Protein AF-A0A1G5AGR9-F1 (afdb_monomer)

pLDDT: mean 88.36, std 16.21, range [35.59, 98.81]

Radius of gyration: 17.5 Å; Cα contacts (8 Å, |Δi|>4): 272; chains: 1; bounding box: 44×66×44 Å

Mean predicted aligned error: 6.66 Å

Secondary structure (DSSP, 8-state):
---HHHHHHHHHT---TTGGGSHHHHHHHHTTTTSTTTHHHHHHHHHHHHHHT-STTSPEEPTTS-GGG-SEEEEESS--HHHHHHTEE-TTSSSHHHHHHHHHHHHTT--GGGEEEEESS-S--BSSSSB----HHHHHHHHHHHHHHGGG-TT--EEEE---PPP--------

Sequence (175 aa):
MPNSLSIFYHHAHVDEPKSLGDTAILTHRLAQLSVSHIAPLTAFVEDLRSQRNLTHEIPHFDPFDGGTLAECLFLLEAPGSRAVESGFISRNNPDETAKNFFTFNREAGLDRRRTVVWNVVPWYVGTGQKIRPVTLKDIRDAEPALRSLLPLLPNLKVVVLVGQKPPERKRCFGN

Structure (mmCIF, N/CA/C/O backbone):
data_AF-A0A1G5AGR9-F1
#
_entry.id   AF-A0A1G5AGR9-F1
#
loop_
_atom_site.group_PDB
_atom_site.id
_atom_site.type_symbol
_atom_site.label_atom_id
_atom_site.label_alt_id
_atom_site.label_comp_id
_atom_site.label_asym_id
_atom_site.label_entity_id
_atom_site.label_seq_id
_atom_site.pdbx_PDB_ins_code
_atom_site.Cartn_x
_atom_site.Cartn_y
_atom_site.Cartn_z
_atom_site.occupancy
_atom_site.B_iso_or_equiv
_atom_site.auth_seq_id
_atom_site.auth_comp_id
_atom_site.auth_asym_id
_atom_site.auth_atom_id
_atom_site.pdbx_PDB_model_num
ATOM 1 N N . MET A 1 1 ? -0.232 -39.618 4.701 1.00 46.59 1 MET A N 1
ATOM 2 C CA . MET A 1 1 ? 0.676 -38.669 4.024 1.00 46.59 1 MET A CA 1
ATOM 3 C C . MET A 1 1 ? -0.161 -37.488 3.562 1.00 46.59 1 MET A C 1
ATOM 5 O O . MET A 1 1 ? -1.093 -37.735 2.803 1.00 46.59 1 MET A O 1
ATOM 9 N N . PRO A 1 2 ? 0.060 -36.256 4.046 1.00 51.38 2 PRO A N 1
ATOM 10 C CA . PRO A 1 2 ? -0.640 -35.106 3.485 1.00 51.38 2 PRO A CA 1
ATOM 11 C C . PRO A 1 2 ? -0.289 -34.977 1.996 1.00 51.38 2 PRO A C 1
ATOM 13 O O . PRO A 1 2 ? 0.866 -35.138 1.607 1.00 51.38 2 PRO A O 1
ATOM 16 N N . ASN A 1 3 ? -1.308 -34.768 1.158 1.00 58.28 3 ASN A N 1
ATOM 17 C CA . ASN A 1 3 ? -1.152 -34.640 -0.290 1.00 58.28 3 ASN A CA 1
ATOM 18 C C . ASN A 1 3 ? -0.232 -33.446 -0.596 1.00 58.28 3 ASN A C 1
ATOM 20 O O . ASN A 1 3 ? -0.404 -32.385 0.011 1.00 58.28 3 ASN A O 1
ATOM 24 N N . SER A 1 4 ? 0.699 -33.596 -1.543 1.00 61.12 4 SER A N 1
ATOM 25 C CA . SER A 1 4 ? 1.644 -32.545 -1.946 1.00 61.12 4 SER A CA 1
ATOM 26 C C . SER A 1 4 ? 0.920 -31.242 -2.297 1.00 61.12 4 SER A C 1
ATOM 28 O O . SER A 1 4 ? 1.371 -30.172 -1.904 1.00 61.12 4 SER A O 1
ATOM 30 N N . LEU A 1 5 ? -0.253 -31.333 -2.936 1.00 61.72 5 LEU A N 1
ATOM 31 C CA . LEU A 1 5 ? -1.113 -30.181 -3.227 1.00 61.72 5 LEU A CA 1
ATOM 32 C C . LEU A 1 5 ? -1.584 -29.454 -1.960 1.00 61.72 5 LEU A C 1
ATOM 34 O O . LEU A 1 5 ? -1.603 -28.233 -1.956 1.00 61.72 5 LEU A O 1
ATOM 38 N N . SER A 1 6 ? -1.906 -30.168 -0.874 1.00 61.31 6 SER A N 1
ATOM 39 C CA . SER A 1 6 ? -2.332 -29.545 0.392 1.00 61.31 6 SER A CA 1
ATOM 40 C C . SER A 1 6 ? -1.186 -28.849 1.129 1.00 61.31 6 SER A C 1
ATOM 42 O O . SER A 1 6 ? -1.414 -27.830 1.771 1.00 61.31 6 SER A O 1
ATOM 44 N N . ILE A 1 7 ? 0.047 -29.354 0.990 1.00 61.69 7 ILE A N 1
ATOM 45 C CA . ILE A 1 7 ? 1.247 -28.729 1.563 1.00 61.69 7 ILE A CA 1
ATOM 46 C C . ILE A 1 7 ? 1.564 -27.434 0.810 1.00 61.69 7 ILE A C 1
ATOM 48 O O . ILE A 1 7 ? 1.747 -26.395 1.438 1.00 61.69 7 ILE A O 1
ATOM 52 N N . PHE A 1 8 ? 1.547 -27.467 -0.528 1.00 60.12 8 PHE A N 1
ATOM 53 C CA . PHE A 1 8 ? 1.730 -26.266 -1.348 1.00 60.12 8 PHE A CA 1
ATOM 54 C C . PHE A 1 8 ? 0.632 -25.222 -1.101 1.00 60.12 8 PHE A C 1
ATOM 56 O O . PHE A 1 8 ? 0.938 -24.037 -0.992 1.00 60.12 8 PHE A O 1
ATOM 63 N N . TYR A 1 9 ? -0.626 -25.649 -0.943 1.00 60.28 9 TYR A N 1
ATOM 64 C CA . TYR A 1 9 ? -1.736 -24.743 -0.635 1.00 60.28 9 TYR A CA 1
ATOM 65 C C . TYR A 1 9 ? -1.588 -24.096 0.748 1.00 60.28 9 TYR A C 1
ATOM 67 O O . TYR A 1 9 ? -1.774 -22.890 0.887 1.00 60.28 9 TYR A O 1
ATOM 75 N N . HIS A 1 10 ? -1.211 -24.869 1.774 1.00 62.88 10 HIS A N 1
ATOM 76 C CA . HIS A 1 10 ? -0.963 -24.320 3.109 1.00 62.88 10 HIS A CA 1
ATOM 77 C C . HIS A 1 10 ? 0.206 -23.332 3.123 1.00 62.88 10 HIS A C 1
ATOM 79 O O . HIS A 1 10 ? 0.103 -22.292 3.770 1.00 62.88 10 HIS A O 1
ATOM 85 N N . HIS A 1 11 ? 1.278 -23.628 2.384 1.00 70.12 11 HIS A N 1
ATOM 86 C CA . HIS A 1 11 ? 2.451 -22.757 2.269 1.00 70.12 11 HIS A CA 1
ATOM 87 C C . HIS A 1 11 ? 2.128 -21.432 1.567 1.00 70.12 11 HIS A C 1
ATOM 89 O O . HIS A 1 11 ? 2.572 -20.372 1.991 1.00 70.12 11 HIS A O 1
ATOM 95 N N . ALA A 1 12 ? 1.293 -21.466 0.530 1.00 68.19 12 ALA A N 1
ATOM 96 C CA . ALA A 1 12 ? 0.917 -20.285 -0.242 1.00 68.19 12 ALA A CA 1
ATOM 97 C C . ALA A 1 12 ? 0.055 -19.272 0.545 1.00 68.19 12 ALA A C 1
ATOM 99 O O . ALA A 1 12 ? 0.086 -18.075 0.262 1.00 68.19 12 ALA A O 1
ATOM 100 N N . HIS A 1 13 ? -0.694 -19.728 1.556 1.00 74.81 13 HIS A N 1
ATOM 101 C CA . HIS A 1 13 ? -1.610 -18.906 2.358 1.00 74.81 13 HIS A CA 1
ATOM 102 C C . HIS A 1 13 ? -0.994 -18.302 3.632 1.00 74.81 13 HIS A C 1
ATOM 104 O O . HIS A 1 13 ? -1.719 -17.754 4.463 1.00 74.81 13 HIS A O 1
ATOM 110 N N . VAL A 1 14 ? 0.325 -18.386 3.800 1.00 86.44 14 VAL A N 1
ATOM 111 C CA . VAL A 1 14 ? 1.011 -17.912 5.005 1.00 86.44 14 VAL A CA 1
ATOM 112 C C . VAL A 1 14 ? 0.855 -16.393 5.173 1.00 86.44 14 VAL A C 1
ATOM 114 O O . VAL A 1 14 ? 1.191 -15.603 4.287 1.00 86.44 14 VAL A O 1
ATOM 117 N N . ASP A 1 15 ? 0.348 -15.987 6.340 1.00 93.75 15 ASP A N 1
ATOM 118 C CA . ASP A 1 15 ? 0.303 -14.595 6.796 1.00 93.75 15 ASP A CA 1
ATOM 119 C C . ASP A 1 15 ? 1.326 -14.368 7.914 1.00 93.75 15 ASP A C 1
ATOM 121 O O . ASP A 1 15 ? 1.001 -14.305 9.100 1.00 93.75 15 ASP A O 1
ATOM 125 N N . GLU A 1 16 ? 2.594 -14.271 7.523 1.00 95.38 16 GLU A N 1
ATOM 126 C CA . GLU A 1 16 ? 3.710 -14.064 8.446 1.00 95.38 16 GLU A CA 1
ATOM 127 C C . GLU A 1 16 ? 4.595 -12.893 8.005 1.00 95.38 16 GLU A C 1
ATOM 129 O O . GLU A 1 16 ? 4.645 -12.558 6.811 1.00 95.38 16 GLU A O 1
ATOM 134 N N . PRO A 1 17 ? 5.319 -12.244 8.936 1.00 96.12 17 PRO A N 1
ATOM 135 C CA . PRO A 1 17 ? 6.312 -11.242 8.580 1.00 96.12 17 PRO A CA 1
ATOM 136 C C . PRO A 1 17 ? 7.314 -11.779 7.559 1.00 96.12 17 PRO A C 1
ATOM 138 O O . PRO A 1 17 ? 7.799 -12.898 7.692 1.00 96.12 17 PRO A O 1
ATOM 141 N N . LYS A 1 18 ? 7.675 -10.947 6.577 1.00 96.12 18 LYS A N 1
ATOM 142 C CA . LYS A 1 18 ? 8.664 -11.257 5.530 1.00 96.12 18 LYS A CA 1
ATOM 143 C C . LYS A 1 18 ? 8.316 -12.415 4.585 1.00 96.12 18 LYS A C 1
ATOM 145 O O . LYS A 1 18 ? 9.146 -12.770 3.751 1.00 96.12 18 LYS A O 1
ATOM 150 N N . SER A 1 19 ? 7.108 -12.973 4.666 1.00 96.44 19 SER A N 1
ATOM 151 C CA . SER A 1 19 ? 6.673 -14.092 3.819 1.00 96.44 19 SER A CA 1
ATOM 152 C C . SER A 1 19 ? 6.646 -13.766 2.320 1.00 96.44 19 SER A C 1
ATOM 154 O O . SER A 1 19 ? 6.838 -14.664 1.509 1.00 96.44 19 SER A O 1
ATOM 156 N N . LEU A 1 20 ? 6.522 -12.492 1.919 1.00 96.50 20 LEU A N 1
ATOM 157 C CA . LEU A 1 20 ? 6.605 -12.097 0.502 1.00 96.50 20 LEU A CA 1
ATOM 158 C C . LEU A 1 20 ? 8.027 -12.157 -0.084 1.00 96.50 20 LEU A C 1
ATOM 160 O O . LEU A 1 20 ? 8.209 -11.862 -1.261 1.00 96.50 20 LEU A O 1
ATOM 164 N N . GLY A 1 21 ? 9.031 -12.543 0.710 1.00 94.06 21 GLY A N 1
ATOM 165 C CA . GLY A 1 21 ? 10.336 -12.949 0.184 1.00 94.06 21 GLY A CA 1
ATOM 166 C C . GLY A 1 21 ? 10.324 -14.328 -0.492 1.00 94.06 21 GLY A C 1
ATOM 167 O O . GLY A 1 21 ? 11.261 -14.649 -1.217 1.00 94.06 21 GLY A O 1
ATOM 168 N N . ASP A 1 22 ? 9.284 -15.140 -0.272 1.00 94.69 22 ASP A N 1
ATOM 169 C CA . ASP A 1 22 ? 9.104 -16.443 -0.914 1.00 94.69 22 ASP A CA 1
ATOM 170 C C . ASP A 1 22 ? 8.314 -16.297 -2.226 1.00 94.69 22 ASP A C 1
ATOM 172 O O . ASP A 1 22 ? 7.195 -15.778 -2.254 1.00 94.69 22 ASP A O 1
ATOM 176 N N . THR A 1 23 ? 8.881 -16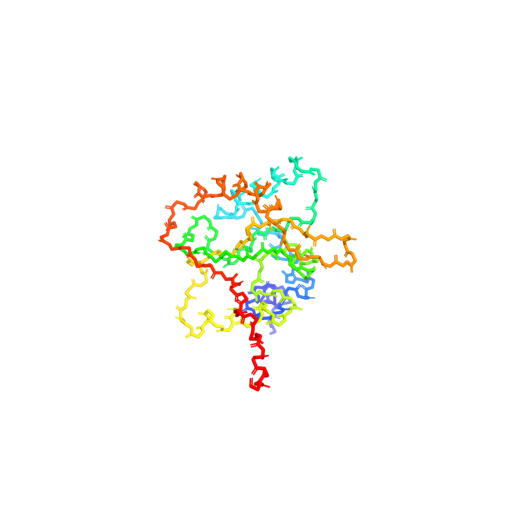.791 -3.328 1.00 93.19 23 THR A N 1
ATOM 177 C CA . THR A 1 23 ? 8.287 -16.690 -4.667 1.00 93.19 23 THR A CA 1
ATOM 178 C C . THR A 1 23 ? 6.943 -17.413 -4.798 1.00 93.19 23 THR A C 1
ATOM 180 O O . THR A 1 23 ? 6.074 -16.940 -5.534 1.00 93.19 23 THR A O 1
ATOM 183 N N . ALA A 1 24 ? 6.729 -18.532 -4.102 1.00 93.00 24 ALA A N 1
ATOM 184 C CA . ALA A 1 24 ? 5.460 -19.256 -4.144 1.00 93.00 24 ALA A CA 1
ATOM 185 C C . ALA A 1 24 ? 4.347 -18.454 -3.454 1.00 93.00 24 ALA A C 1
ATOM 187 O O . ALA A 1 24 ? 3.249 -18.320 -4.000 1.00 93.00 24 ALA A O 1
ATOM 188 N N . ILE A 1 25 ? 4.654 -17.854 -2.300 1.00 95.38 25 ILE A N 1
ATOM 189 C CA . ILE A 1 25 ? 3.727 -16.977 -1.570 1.00 95.38 25 ILE A CA 1
ATOM 190 C C . ILE A 1 25 ? 3.431 -15.723 -2.394 1.00 95.38 25 ILE A C 1
ATOM 192 O O . ILE A 1 25 ? 2.272 -15.330 -2.530 1.00 95.38 25 ILE A O 1
ATOM 196 N N . LEU A 1 26 ? 4.461 -15.123 -2.996 1.00 95.25 26 LEU A N 1
ATOM 197 C CA . LEU A 1 26 ? 4.307 -13.957 -3.857 1.00 95.25 26 LEU A CA 1
ATOM 198 C C . LEU A 1 26 ? 3.411 -14.253 -5.071 1.00 95.25 26 LEU A C 1
ATOM 200 O O . LEU A 1 26 ? 2.484 -13.496 -5.354 1.00 95.25 26 LEU A O 1
ATOM 204 N N . THR A 1 27 ? 3.640 -15.377 -5.754 1.00 95.12 27 THR A N 1
ATOM 205 C CA . THR A 1 27 ? 2.838 -15.808 -6.914 1.00 95.12 27 THR A CA 1
ATOM 206 C C . THR A 1 27 ? 1.374 -16.008 -6.529 1.00 95.12 27 THR A C 1
ATOM 208 O O . THR A 1 27 ? 0.470 -15.537 -7.220 1.00 95.12 27 THR A O 1
ATOM 211 N N . HIS A 1 28 ? 1.126 -16.649 -5.386 1.00 94.88 28 HIS A N 1
ATOM 212 C CA . HIS A 1 28 ? -0.224 -16.811 -4.849 1.00 94.88 28 HIS A CA 1
ATOM 213 C C . HIS A 1 28 ? -0.879 -15.479 -4.486 1.00 94.88 28 HIS A C 1
ATOM 215 O O . HIS A 1 28 ? -2.085 -15.300 -4.670 1.00 94.88 28 HIS A O 1
ATOM 221 N N . ARG A 1 29 ? -0.097 -14.521 -3.977 1.00 96.25 29 ARG A N 1
ATOM 222 C CA . ARG A 1 29 ? -0.594 -13.181 -3.663 1.00 96.25 29 ARG A CA 1
ATOM 223 C C . ARG A 1 29 ? -0.997 -12.427 -4.929 1.00 96.25 29 ARG A C 1
ATOM 225 O O . ARG A 1 29 ? -2.077 -11.850 -4.966 1.00 96.25 29 ARG A O 1
ATOM 232 N N . LEU A 1 30 ? -0.187 -12.496 -5.985 1.00 96.75 30 LEU A N 1
ATOM 233 C CA . LEU A 1 30 ? -0.485 -11.893 -7.290 1.00 96.75 30 LEU A CA 1
ATOM 234 C C . LEU A 1 30 ? -1.760 -12.468 -7.921 1.00 96.75 30 LEU A C 1
ATOM 236 O O . LEU A 1 30 ? -2.575 -11.714 -8.449 1.00 96.75 30 LEU A O 1
ATOM 240 N N . ALA A 1 31 ? -1.990 -13.777 -7.791 1.00 96.75 31 ALA A N 1
ATOM 241 C CA . ALA A 1 31 ? -3.203 -14.431 -8.290 1.00 96.75 31 ALA A CA 1
ATOM 242 C C . ALA A 1 31 ? -4.504 -13.931 -7.623 1.00 96.75 31 ALA A C 1
ATOM 244 O O . ALA A 1 31 ? -5.594 -14.204 -8.120 1.00 96.75 31 ALA A O 1
ATOM 245 N N . GLN A 1 32 ? -4.408 -13.188 -6.515 1.00 97.25 32 GLN A N 1
ATOM 246 C CA . GLN A 1 32 ? -5.555 -12.652 -5.782 1.00 97.25 32 GLN A CA 1
ATOM 247 C C . GLN A 1 32 ? -5.862 -11.185 -6.102 1.00 97.25 32 GLN A C 1
ATOM 249 O O . GLN A 1 32 ? -6.782 -10.623 -5.521 1.00 97.25 32 GLN A O 1
ATOM 254 N N . LEU A 1 33 ? -5.169 -10.548 -7.049 1.00 98.25 33 LEU A N 1
ATOM 255 C CA . LEU A 1 33 ? -5.441 -9.149 -7.416 1.00 98.25 33 LEU A CA 1
ATOM 256 C C . LEU A 1 33 ? -6.849 -8.910 -7.994 1.00 98.25 33 LEU A C 1
ATOM 258 O O . LEU A 1 33 ? -7.312 -7.768 -8.023 1.00 98.25 33 LEU A O 1
ATOM 262 N N . SER A 1 34 ? -7.536 -9.968 -8.433 1.00 98.12 34 SER A N 1
ATOM 263 C CA . SER A 1 34 ? -8.892 -9.915 -8.990 1.00 98.12 34 SER A CA 1
ATOM 264 C C . SER A 1 34 ? -9.997 -10.299 -7.999 1.00 98.12 34 SER A C 1
ATOM 266 O O . SER A 1 34 ? -11.160 -10.370 -8.396 1.00 98.12 34 SER A O 1
ATOM 268 N N . VAL A 1 35 ? -9.682 -10.581 -6.727 1.00 97.50 35 VAL A N 1
ATOM 269 C CA . VAL A 1 35 ? -10.729 -10.873 -5.731 1.00 97.50 35 VAL A CA 1
ATOM 270 C C . VAL A 1 35 ? -11.593 -9.633 -5.481 1.00 97.50 35 VAL A C 1
ATOM 272 O O . VAL A 1 35 ? -11.122 -8.502 -5.580 1.00 97.50 35 VAL A O 1
ATOM 275 N N . SER A 1 36 ? -12.874 -9.840 -5.162 1.00 98.31 36 SER A N 1
ATOM 276 C CA . SER A 1 36 ? -13.903 -8.783 -5.200 1.00 98.31 36 SER A CA 1
ATOM 277 C C . SER A 1 36 ? -13.573 -7.510 -4.409 1.00 98.31 36 SER A C 1
ATOM 279 O O . SER A 1 36 ? -13.786 -6.410 -4.916 1.00 98.31 36 SER A O 1
ATOM 281 N N . HIS A 1 37 ? -13.021 -7.632 -3.197 1.00 98.31 37 HIS A N 1
ATOM 282 C CA . HIS A 1 37 ? -12.682 -6.483 -2.350 1.00 98.31 37 HIS A CA 1
ATOM 283 C C . HIS A 1 37 ? -11.386 -5.777 -2.770 1.00 98.31 37 HIS A C 1
ATOM 285 O O . HIS A 1 37 ? -11.079 -4.714 -2.244 1.00 98.31 37 HIS A O 1
ATOM 291 N N . ILE A 1 38 ? -10.625 -6.335 -3.712 1.00 98.62 38 ILE A N 1
ATOM 292 C CA . ILE A 1 38 ? -9.324 -5.811 -4.155 1.00 98.62 38 ILE A CA 1
ATOM 293 C C . ILE A 1 38 ? -9.375 -5.315 -5.592 1.00 98.62 38 ILE A C 1
ATOM 295 O O . ILE A 1 38 ? -8.726 -4.322 -5.902 1.00 98.62 38 ILE A O 1
ATOM 299 N N . ALA A 1 39 ? -10.178 -5.937 -6.456 1.00 98.69 39 ALA A N 1
ATOM 300 C CA . ALA A 1 39 ? -10.242 -5.608 -7.877 1.00 98.69 39 ALA A CA 1
ATOM 301 C C . ALA A 1 39 ? -10.420 -4.099 -8.174 1.00 98.69 39 ALA A C 1
ATOM 303 O O . ALA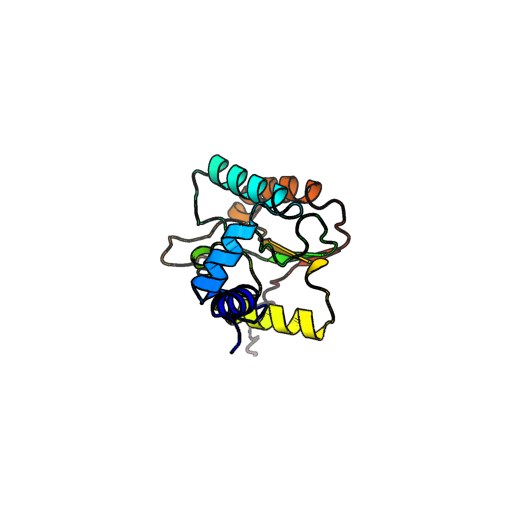 A 1 39 ? -9.698 -3.598 -9.039 1.00 98.69 39 ALA A O 1
ATOM 304 N N . PRO A 1 40 ? -11.271 -3.328 -7.456 1.00 98.81 40 PRO A N 1
ATOM 305 C CA . PRO A 1 40 ? -11.363 -1.880 -7.668 1.00 98.81 40 PRO A CA 1
ATOM 306 C C . PRO A 1 40 ? -10.061 -1.135 -7.346 1.00 98.81 40 PRO A C 1
ATOM 308 O O . PRO A 1 40 ? -9.690 -0.194 -8.042 1.00 98.81 40 PRO A O 1
ATOM 311 N N . LEU A 1 41 ? -9.341 -1.577 -6.312 1.00 98.81 41 LEU A N 1
ATOM 312 C CA . LEU A 1 41 ? -8.059 -1.000 -5.913 1.00 98.81 41 LEU A CA 1
ATOM 313 C C . LEU A 1 41 ? -6.935 -1.387 -6.880 1.00 98.81 41 LEU A C 1
ATOM 315 O O . LEU A 1 41 ? -6.071 -0.565 -7.175 1.00 98.81 41 LEU A O 1
ATOM 319 N N . THR A 1 42 ? -6.965 -2.607 -7.420 1.00 98.75 42 THR A N 1
ATOM 320 C CA . THR A 1 42 ? -6.075 -3.026 -8.511 1.00 98.75 42 THR A CA 1
ATOM 321 C C . THR A 1 42 ? -6.290 -2.146 -9.740 1.00 98.75 42 THR A C 1
ATOM 323 O O . THR A 1 42 ? -5.322 -1.601 -10.260 1.00 98.75 42 THR A O 1
ATOM 326 N N . ALA A 1 43 ? -7.541 -1.932 -10.164 1.00 98.69 43 ALA A N 1
ATOM 327 C CA . ALA A 1 43 ? -7.855 -1.064 -11.300 1.00 98.69 43 ALA A CA 1
ATOM 328 C C . ALA A 1 43 ? -7.372 0.380 -11.079 1.00 98.69 43 ALA A C 1
ATOM 330 O O . ALA A 1 43 ? -6.814 0.990 -11.987 1.00 98.69 43 ALA A O 1
ATOM 331 N N . PHE A 1 44 ? -7.518 0.900 -9.859 1.00 98.69 44 PHE A N 1
ATOM 332 C CA . PHE A 1 44 ? -6.975 2.201 -9.473 1.00 98.69 44 PHE A CA 1
ATOM 333 C C . PHE A 1 44 ? -5.445 2.273 -9.611 1.00 98.69 44 PHE A C 1
ATOM 335 O O . PHE A 1 44 ? -4.926 3.256 -10.135 1.00 98.69 44 PHE A O 1
ATOM 342 N N . VAL A 1 45 ? -4.713 1.232 -9.199 1.00 98.56 45 VAL A N 1
ATOM 343 C CA . VAL A 1 45 ? -3.254 1.171 -9.398 1.00 98.56 45 VAL A CA 1
ATOM 344 C C . VAL A 1 45 ? -2.887 1.178 -10.886 1.00 98.56 45 VAL A C 1
ATOM 346 O O . VAL A 1 45 ? -1.972 1.906 -11.274 1.00 98.56 45 VAL A O 1
ATOM 349 N N . GLU A 1 46 ? -3.599 0.424 -11.727 1.00 98.19 46 GLU A N 1
ATOM 350 C CA . GLU A 1 46 ? -3.332 0.399 -13.174 1.00 98.19 46 GLU A CA 1
ATOM 351 C C . GLU A 1 46 ? -3.621 1.740 -13.863 1.00 98.19 46 GLU A C 1
ATOM 353 O O . GLU A 1 46 ? -2.879 2.158 -14.756 1.00 98.19 46 GLU A O 1
ATOM 358 N N . ASP A 1 47 ? -4.658 2.453 -13.425 1.00 98.06 47 ASP A N 1
ATOM 359 C CA . ASP A 1 47 ? -4.959 3.801 -13.910 1.00 98.06 47 ASP A CA 1
ATOM 360 C C . ASP A 1 47 ? -3.839 4.788 -13.536 1.00 98.06 47 ASP A C 1
ATOM 362 O O . ASP A 1 47 ? -3.318 5.499 -14.399 1.00 98.06 47 ASP A O 1
ATOM 366 N N . LEU A 1 48 ? -3.354 4.759 -12.287 1.00 97.69 48 LEU A N 1
ATOM 367 C CA . LEU A 1 48 ? -2.217 5.591 -11.873 1.00 97.69 48 LEU A CA 1
ATOM 368 C C . LEU A 1 48 ? -0.940 5.291 -12.668 1.00 97.69 48 LEU A C 1
ATOM 370 O O . LEU A 1 48 ? -0.213 6.216 -13.046 1.00 97.69 48 LEU A O 1
ATOM 374 N N . ARG A 1 49 ? -0.656 4.009 -12.921 1.00 97.31 49 ARG A N 1
ATOM 375 C CA . ARG A 1 49 ? 0.473 3.575 -13.758 1.00 97.31 49 ARG A CA 1
ATOM 376 C C . ARG A 1 49 ? 0.357 4.149 -15.164 1.00 97.31 49 ARG A C 1
ATOM 378 O O . ARG A 1 49 ? 1.306 4.765 -15.649 1.00 97.31 49 ARG A O 1
ATOM 385 N N . SER A 1 50 ? -0.825 4.039 -15.764 1.00 96.88 50 SER A N 1
ATOM 386 C CA . SER A 1 50 ? -1.117 4.550 -17.105 1.00 96.88 50 SER A CA 1
ATOM 387 C C . SER A 1 50 ? -0.945 6.070 -17.189 1.00 96.88 50 SER A C 1
ATOM 389 O O . SER A 1 50 ? -0.235 6.566 -18.062 1.00 96.88 50 SER A O 1
ATOM 391 N N . GLN A 1 51 ? -1.513 6.820 -16.240 1.00 94.81 51 GLN A N 1
ATOM 392 C CA . GLN A 1 51 ? -1.439 8.288 -16.203 1.00 94.81 51 GLN A CA 1
ATOM 393 C C . GLN A 1 51 ? -0.012 8.823 -16.048 1.00 94.81 51 GLN A C 1
ATOM 395 O O . GLN A 1 51 ? 0.295 9.924 -16.508 1.00 94.81 51 GLN A O 1
ATOM 400 N N . ARG A 1 52 ? 0.864 8.066 -15.379 1.00 93.00 52 ARG A N 1
ATOM 401 C CA . ARG A 1 52 ? 2.246 8.482 -15.104 1.00 93.00 52 ARG A CA 1
ATOM 402 C C . ARG A 1 52 ? 3.285 7.836 -16.007 1.00 93.00 52 ARG A C 1
ATOM 404 O O . ARG A 1 52 ? 4.461 8.165 -15.860 1.00 93.00 52 ARG A O 1
ATOM 411 N N . ASN A 1 53 ? 2.873 6.954 -16.918 1.00 92.75 53 ASN A N 1
ATOM 412 C CA . ASN A 1 53 ? 3.776 6.122 -17.711 1.00 92.75 53 ASN A CA 1
ATOM 413 C C . ASN A 1 53 ? 4.770 5.348 -16.817 1.00 92.75 53 ASN A C 1
ATOM 415 O O . ASN A 1 53 ? 5.982 5.376 -17.029 1.00 92.75 53 ASN A O 1
ATOM 419 N N . LEU A 1 54 ? 4.236 4.721 -15.765 1.00 90.81 54 LEU A N 1
ATOM 420 C CA . LEU A 1 54 ? 4.959 3.896 -14.794 1.00 90.81 54 LEU A CA 1
ATOM 421 C C . LEU A 1 54 ? 4.455 2.450 -14.837 1.00 90.81 54 LEU A C 1
ATOM 423 O O . LEU A 1 54 ? 3.423 2.154 -15.431 1.00 90.81 54 LEU A O 1
ATOM 427 N N . THR A 1 55 ? 5.179 1.551 -14.174 1.00 88.88 55 THR A N 1
ATOM 428 C CA . THR A 1 55 ? 4.847 0.127 -14.077 1.00 88.88 55 THR A CA 1
ATOM 429 C C . THR A 1 55 ? 4.921 -0.332 -12.612 1.00 88.88 55 THR A C 1
ATOM 431 O O . THR A 1 55 ? 4.180 0.157 -11.758 1.00 88.88 55 THR A O 1
ATOM 434 N N . HIS A 1 56 ? 5.833 -1.249 -12.291 1.00 85.19 56 HIS A N 1
ATOM 435 C CA . HIS A 1 56 ? 6.090 -1.809 -10.966 1.00 85.19 56 HIS A CA 1
ATOM 436 C C . HIS A 1 56 ? 6.478 -0.771 -9.895 1.00 85.19 56 HIS A C 1
ATOM 438 O O . HIS A 1 56 ? 6.428 -1.068 -8.704 1.00 85.19 56 HIS A O 1
ATOM 444 N N . GLU A 1 57 ? 6.804 0.465 -10.283 1.00 91.00 57 GLU A N 1
ATOM 445 C CA . GLU A 1 57 ? 7.106 1.569 -9.369 1.00 91.00 57 GLU A CA 1
ATOM 446 C C . GLU A 1 57 ? 5.920 1.982 -8.488 1.00 91.00 57 GLU A C 1
ATOM 448 O O . GLU A 1 57 ? 6.137 2.643 -7.470 1.00 91.00 57 GLU A O 1
ATOM 453 N N . ILE A 1 58 ? 4.692 1.614 -8.867 1.00 96.06 58 ILE A N 1
ATOM 454 C CA . ILE A 1 58 ? 3.482 1.751 -8.047 1.00 96.06 58 ILE A CA 1
ATOM 455 C C . ILE A 1 58 ? 3.066 0.345 -7.598 1.00 96.06 58 ILE A C 1
ATOM 457 O O . ILE A 1 58 ? 2.521 -0.403 -8.414 1.00 96.06 58 ILE A O 1
ATOM 461 N N . PRO A 1 59 ? 3.321 -0.053 -6.341 1.00 96.94 59 PRO A N 1
ATOM 462 C CA . PRO A 1 59 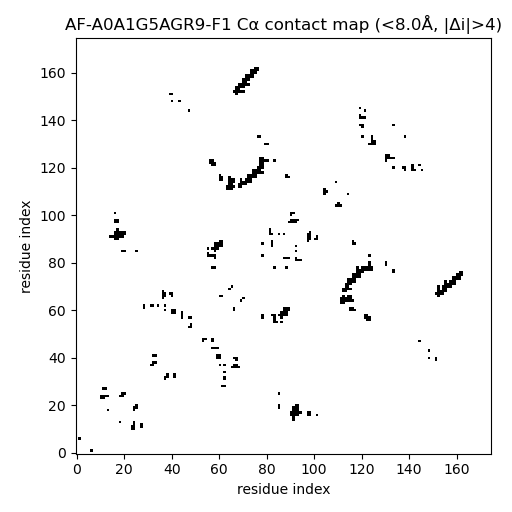? 2.935 -1.371 -5.848 1.00 96.94 59 PRO A CA 1
ATOM 463 C C . PRO A 1 59 ? 1.415 -1.492 -5.664 1.00 96.94 59 PRO A C 1
ATOM 465 O O . PRO A 1 59 ? 0.720 -0.510 -5.405 1.00 96.94 59 PRO A O 1
ATOM 468 N N . HIS A 1 60 ? 0.897 -2.712 -5.757 1.00 98.56 60 HIS A N 1
ATOM 469 C CA . HIS A 1 60 ? -0.500 -3.022 -5.480 1.00 98.56 60 HIS A CA 1
ATOM 470 C C . HIS A 1 60 ? -0.825 -2.949 -3.985 1.00 98.56 60 HIS A C 1
ATOM 472 O O . HIS A 1 60 ? 0.041 -3.089 -3.120 1.00 98.56 60 HIS A O 1
ATOM 478 N N . PHE A 1 61 ? -2.112 -2.809 -3.677 1.00 98.56 61 PHE A N 1
ATOM 479 C CA . PHE A 1 61 ? -2.636 -3.144 -2.356 1.00 98.56 61 PHE A CA 1
ATOM 480 C C . PHE A 1 61 ? -2.487 -4.644 -2.090 1.00 98.56 61 PHE A C 1
ATOM 482 O O . PHE A 1 61 ? -2.617 -5.448 -3.010 1.00 98.56 61 PHE A O 1
ATOM 489 N N . ASP A 1 62 ? -2.241 -5.025 -0.837 1.00 98.19 62 ASP A N 1
ATOM 490 C CA . ASP A 1 62 ? -2.143 -6.432 -0.448 1.00 98.19 62 ASP A CA 1
ATOM 491 C C . ASP A 1 62 ? -3.536 -7.099 -0.382 1.00 98.19 62 ASP A C 1
ATOM 493 O O . ASP A 1 62 ? -4.374 -6.664 0.411 1.00 98.19 62 A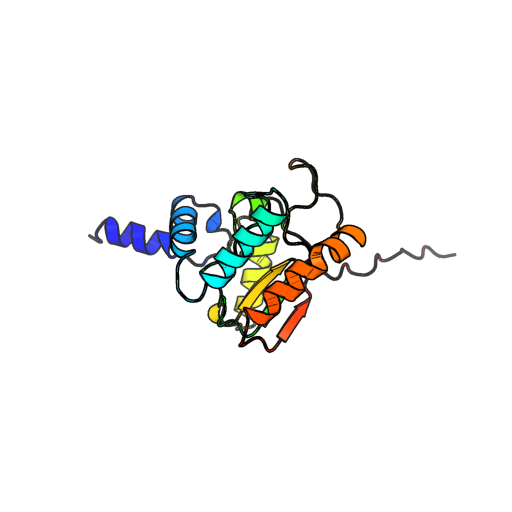SP A O 1
ATOM 497 N N . PRO A 1 63 ? -3.793 -8.187 -1.133 1.00 97.94 63 PRO A N 1
ATOM 498 C CA . PRO A 1 63 ? -5.072 -8.890 -1.096 1.00 97.94 63 PRO A CA 1
ATOM 499 C C . PRO A 1 63 ? -5.516 -9.463 0.255 1.00 97.94 63 PRO A C 1
ATOM 501 O O . PRO A 1 63 ? -6.704 -9.738 0.430 1.00 97.94 63 PRO A O 1
ATOM 504 N N . PHE A 1 64 ? -4.598 -9.652 1.207 1.00 97.06 64 PHE A N 1
ATOM 505 C CA . PHE A 1 64 ? -4.945 -10.116 2.558 1.00 97.06 64 PHE A CA 1
ATOM 506 C C . PHE A 1 64 ? -5.435 -8.986 3.473 1.00 97.06 64 PHE A C 1
ATOM 508 O O . PHE A 1 64 ? -5.951 -9.254 4.559 1.00 97.06 64 PHE A O 1
ATOM 515 N N . ASP A 1 65 ? -5.266 -7.729 3.065 1.00 98.00 65 ASP A N 1
ATOM 516 C CA . ASP A 1 65 ? -5.875 -6.588 3.743 1.00 98.00 65 ASP A CA 1
ATOM 517 C C . ASP A 1 65 ? -7.373 -6.483 3.398 1.00 98.00 65 ASP A C 1
ATOM 519 O O . ASP A 1 65 ? -7.913 -7.211 2.562 1.00 98.00 65 ASP A O 1
ATOM 523 N N . GLY A 1 66 ? -8.073 -5.568 4.067 1.00 98.00 66 GLY A N 1
ATOM 524 C CA . GLY A 1 66 ? -9.517 -5.382 3.918 1.00 98.00 66 GLY A CA 1
ATOM 525 C C . GLY A 1 66 ? -9.971 -4.861 2.558 1.00 98.00 66 GLY A C 1
ATOM 526 O O . GLY A 1 66 ? -11.160 -4.921 2.250 1.00 98.00 66 GLY A O 1
ATOM 527 N N . GLY A 1 67 ? -9.052 -4.354 1.733 1.00 98.62 67 GLY A N 1
ATOM 528 C CA . GLY A 1 67 ? -9.379 -3.756 0.441 1.00 98.62 67 GLY A CA 1
ATOM 529 C C . GLY A 1 67 ? -10.460 -2.677 0.565 1.00 98.62 67 GLY A C 1
ATOM 530 O O . GLY A 1 67 ? -10.416 -1.851 1.475 1.00 98.62 67 GLY A O 1
ATOM 531 N N . THR A 1 68 ? -11.464 -2.711 -0.308 1.00 98.69 68 THR A N 1
ATOM 532 C CA . THR A 1 68 ? -12.616 -1.791 -0.278 1.00 98.69 68 THR A CA 1
ATOM 533 C C . THR A 1 68 ? -13.507 -1.955 0.957 1.00 98.69 68 THR A C 1
ATOM 535 O O . THR A 1 68 ? -14.315 -1.077 1.256 1.00 98.69 68 THR A O 1
ATOM 538 N N . LEU A 1 69 ? -13.355 -3.048 1.713 1.00 98.56 69 LEU A N 1
ATOM 539 C CA . LEU A 1 69 ? -14.079 -3.277 2.963 1.00 98.56 69 LEU A CA 1
ATOM 540 C C . LEU A 1 69 ? -13.377 -2.660 4.181 1.00 98.56 69 LEU A C 1
ATOM 542 O O . LEU A 1 69 ? -13.945 -2.693 5.273 1.00 98.56 69 LEU A O 1
ATOM 546 N N . ALA A 1 70 ? -12.172 -2.105 4.019 1.00 98.56 70 ALA A N 1
ATOM 547 C CA . ALA A 1 70 ? -11.392 -1.560 5.121 1.00 98.56 70 ALA A CA 1
ATOM 548 C C . ALA A 1 70 ? -12.088 -0.375 5.813 1.00 98.56 70 ALA A C 1
ATOM 550 O O . ALA A 1 70 ? -12.656 0.514 5.182 1.00 98.56 70 ALA A O 1
ATOM 551 N N . GLU A 1 71 ? -11.978 -0.344 7.139 1.00 98.56 71 GLU A N 1
ATOM 552 C CA . GLU A 1 71 ? -12.463 0.737 8.001 1.00 98.56 71 GLU A CA 1
ATOM 553 C C . GLU A 1 71 ? -11.337 1.678 8.445 1.00 98.56 71 GLU A C 1
ATOM 555 O O . GLU A 1 71 ? -11.594 2.791 8.909 1.00 98.56 71 GLU A O 1
ATOM 560 N N . CYS A 1 72 ? -10.088 1.233 8.316 1.00 98.44 72 CYS A N 1
ATOM 561 C CA . CYS A 1 72 ? -8.897 1.972 8.700 1.00 98.44 72 CYS A CA 1
ATOM 562 C C . CYS A 1 72 ? -7.892 2.006 7.544 1.00 98.44 72 CYS A C 1
ATOM 564 O O . CYS A 1 72 ? -7.494 0.958 7.035 1.00 98.44 72 CYS A O 1
ATOM 566 N N . LEU A 1 73 ? -7.455 3.205 7.169 1.00 98.44 73 LEU A N 1
ATOM 567 C CA . LEU A 1 73 ? -6.376 3.428 6.212 1.00 98.44 73 LEU A CA 1
ATOM 568 C C . LEU A 1 73 ? -5.114 3.850 6.965 1.00 98.44 73 LEU A C 1
ATOM 570 O O . LEU A 1 73 ? -5.078 4.924 7.564 1.00 98.44 73 LEU A O 1
ATOM 574 N N . PHE A 1 74 ? -4.062 3.045 6.884 1.00 97.88 74 PHE A N 1
ATOM 575 C CA . PHE A 1 74 ? -2.719 3.475 7.258 1.00 97.88 74 PHE A CA 1
ATOM 576 C C . PHE A 1 74 ? -2.075 4.189 6.076 1.00 97.88 74 PHE A C 1
ATOM 578 O O . PHE A 1 74 ? -1.899 3.593 5.014 1.00 97.88 74 PHE A O 1
ATOM 585 N N . LEU A 1 75 ? -1.727 5.459 6.267 1.00 96.31 75 LEU A N 1
ATOM 586 C CA . LEU A 1 75 ? -1.167 6.312 5.228 1.00 96.31 75 LEU A CA 1
ATOM 587 C C . LEU A 1 75 ? 0.298 6.634 5.546 1.00 96.31 75 LEU A C 1
ATOM 589 O O . LEU A 1 75 ? 0.592 7.348 6.506 1.00 96.31 75 LEU A O 1
ATOM 593 N N . LEU A 1 76 ? 1.201 6.064 4.752 1.00 94.25 76 LEU A N 1
ATOM 594 C CA . LEU A 1 76 ? 2.656 6.181 4.864 1.00 94.25 76 LEU A CA 1
ATOM 595 C C . LEU A 1 76 ? 3.190 7.224 3.865 1.00 94.25 76 LEU A C 1
ATOM 597 O O . LEU A 1 76 ? 2.443 7.751 3.050 1.00 94.25 76 LEU A O 1
ATOM 601 N N . GLU A 1 77 ? 4.485 7.541 3.903 1.00 93.06 77 GLU A N 1
ATOM 602 C CA . GLU A 1 77 ? 5.076 8.583 3.047 1.00 93.06 77 GLU A CA 1
ATOM 603 C C . GLU A 1 77 ? 5.192 8.161 1.563 1.00 93.06 77 GLU A C 1
ATOM 605 O O . GLU A 1 77 ? 4.562 8.771 0.696 1.00 93.06 77 GLU A O 1
ATOM 610 N N . ALA A 1 78 ? 5.979 7.122 1.266 1.00 92.75 78 ALA A N 1
ATOM 611 C CA . ALA A 1 78 ? 6.271 6.626 -0.084 1.00 92.75 78 ALA A CA 1
ATOM 612 C C . ALA A 1 78 ? 6.703 5.147 -0.047 1.00 92.75 78 ALA A C 1
ATOM 614 O O . ALA A 1 78 ? 7.165 4.678 1.001 1.00 92.75 78 ALA A O 1
ATOM 615 N N . PRO A 1 79 ? 6.599 4.393 -1.159 1.00 91.56 79 PRO A N 1
ATOM 616 C CA . PRO A 1 79 ? 7.018 2.997 -1.179 1.00 91.56 79 PRO A CA 1
ATOM 617 C C . PRO A 1 79 ? 8.543 2.878 -1.083 1.00 91.56 79 PRO A C 1
ATOM 619 O O . PRO A 1 79 ? 9.291 3.573 -1.773 1.00 91.56 79 PRO A O 1
ATOM 622 N N . GLY A 1 80 ? 9.005 1.954 -0.239 1.00 88.69 80 GLY A N 1
ATOM 623 C CA . GLY A 1 80 ? 10.404 1.529 -0.195 1.00 88.69 80 GLY A CA 1
ATOM 624 C C . GLY A 1 80 ? 10.741 0.530 -1.305 1.00 88.69 80 GLY A C 1
ATOM 625 O O . GLY A 1 80 ? 9.852 -0.029 -1.947 1.00 88.69 80 GLY A O 1
ATOM 626 N N . SER A 1 81 ? 12.031 0.243 -1.496 1.00 86.38 81 SER A N 1
ATOM 627 C CA . SER A 1 81 ? 12.503 -0.682 -2.541 1.00 86.38 81 SER A CA 1
ATOM 628 C C . SER A 1 81 ? 11.898 -2.085 -2.433 1.00 86.38 81 SER A C 1
ATOM 630 O O . SER A 1 81 ? 11.562 -2.678 -3.450 1.00 86.38 81 SER A O 1
ATOM 632 N N . ARG A 1 82 ? 11.685 -2.598 -1.213 1.00 88.31 82 ARG A N 1
ATOM 633 C CA . ARG A 1 82 ? 11.078 -3.924 -1.002 1.00 88.31 82 ARG A CA 1
ATOM 634 C C . ARG A 1 82 ? 9.605 -3.998 -1.391 1.00 88.31 82 ARG A C 1
ATOM 636 O O . ARG A 1 82 ? 9.164 -5.056 -1.812 1.00 88.31 82 ARG A O 1
ATOM 643 N N . ALA A 1 83 ? 8.867 -2.892 -1.293 1.00 86.25 83 ALA A N 1
ATOM 644 C CA . ALA A 1 83 ? 7.484 -2.833 -1.764 1.00 86.25 83 ALA A CA 1
ATOM 645 C C . ALA A 1 83 ? 7.407 -2.842 -3.297 1.00 86.25 83 ALA A C 1
ATOM 647 O O . ALA A 1 83 ? 6.509 -3.448 -3.866 1.00 86.25 83 ALA A O 1
ATOM 648 N N . VAL A 1 84 ? 8.366 -2.195 -3.966 1.00 88.19 84 VAL A N 1
ATOM 649 C CA . VAL A 1 84 ? 8.500 -2.237 -5.431 1.00 88.19 84 VAL A CA 1
ATOM 650 C C . VAL A 1 84 ? 8.905 -3.636 -5.898 1.00 88.19 84 VAL A C 1
ATOM 652 O O . VAL A 1 84 ? 8.330 -4.153 -6.846 1.00 88.19 84 VAL A O 1
ATOM 655 N N . GLU A 1 85 ? 9.855 -4.270 -5.207 1.00 90.38 85 GLU A N 1
ATOM 656 C CA . GLU A 1 85 ? 10.342 -5.618 -5.527 1.00 90.38 85 GLU A CA 1
ATOM 657 C C . GLU A 1 85 ? 9.266 -6.697 -5.342 1.00 90.38 85 GLU A C 1
ATOM 659 O O . GLU A 1 85 ? 9.110 -7.556 -6.205 1.00 90.38 85 GLU A O 1
ATOM 664 N N . SER A 1 86 ? 8.496 -6.644 -4.249 1.00 93.12 86 SER A N 1
ATOM 665 C CA . SER A 1 86 ? 7.359 -7.553 -4.054 1.00 93.12 86 SER A CA 1
ATOM 666 C C . SER A 1 86 ? 6.146 -7.170 -4.903 1.00 93.12 86 SER A C 1
ATOM 668 O O . SER A 1 86 ? 5.237 -7.973 -5.071 1.00 93.12 86 SER A O 1
ATOM 670 N N . GLY A 1 87 ? 6.080 -5.936 -5.402 1.00 95.88 87 GLY A N 1
ATOM 671 C CA . GLY A 1 87 ? 4.900 -5.406 -6.075 1.00 95.88 87 GLY A CA 1
ATOM 672 C C . GLY A 1 87 ? 3.716 -5.137 -5.141 1.00 95.88 87 GLY A C 1
ATOM 673 O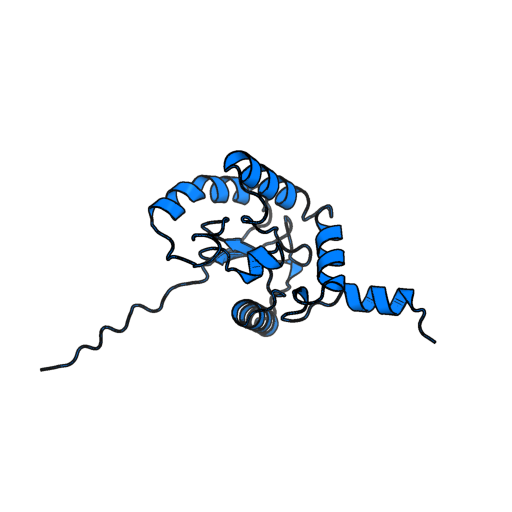 O . GLY A 1 87 ? 2.624 -4.888 -5.648 1.00 95.88 87 GLY A O 1
ATOM 674 N N . PHE A 1 88 ? 3.904 -5.138 -3.813 1.00 98.00 88 PHE A N 1
ATOM 675 C CA . PHE A 1 88 ? 2.845 -4.875 -2.832 1.00 98.00 88 PHE A CA 1
ATOM 676 C C .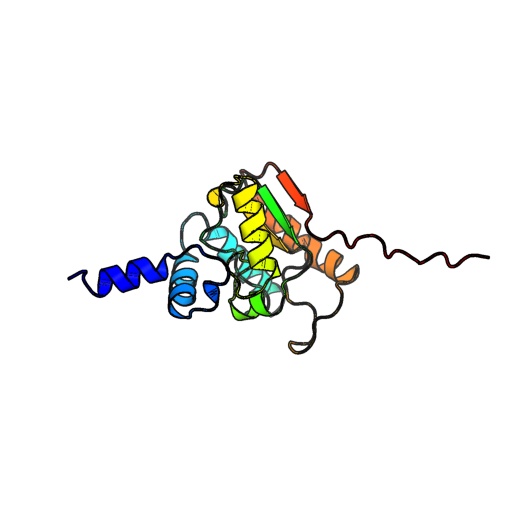 PHE A 1 88 ? 3.225 -3.844 -1.762 1.00 98.00 88 PHE A C 1
ATOM 678 O O . PHE A 1 88 ? 4.321 -3.858 -1.194 1.00 98.00 88 PHE A O 1
ATOM 685 N N . ILE A 1 89 ? 2.258 -3.010 -1.374 1.00 96.81 89 ILE A N 1
ATOM 686 C CA . ILE A 1 89 ? 2.274 -2.285 -0.099 1.00 96.81 89 ILE A CA 1
ATOM 687 C C . ILE A 1 89 ? 1.756 -3.245 0.971 1.00 96.81 89 ILE A C 1
ATOM 689 O O . ILE A 1 89 ? 0.551 -3.398 1.160 1.00 96.81 89 ILE A O 1
ATOM 693 N N . SER A 1 90 ? 2.679 -3.938 1.639 1.00 96.94 90 SER A N 1
ATOM 694 C CA . SER A 1 90 ? 2.335 -5.059 2.508 1.00 96.94 90 SER A CA 1
ATOM 695 C C . SER A 1 90 ? 3.131 -5.082 3.808 1.00 96.94 90 SER A C 1
ATOM 697 O O . SER A 1 90 ? 4.338 -4.842 3.847 1.00 96.94 90 SER A O 1
ATOM 699 N N . ARG A 1 91 ? 2.445 -5.493 4.876 1.00 96.25 91 ARG A N 1
ATOM 700 C CA . ARG A 1 91 ? 3.032 -5.864 6.173 1.00 96.25 91 ARG A CA 1
ATOM 701 C C . ARG A 1 91 ? 3.786 -7.206 6.144 1.00 96.25 91 ARG A C 1
ATOM 703 O O . ARG A 1 91 ? 4.479 -7.542 7.097 1.00 96.25 91 ARG A O 1
ATOM 710 N N . ASN A 1 92 ? 3.675 -7.963 5.052 1.00 97.38 92 ASN A N 1
ATOM 711 C CA . ASN A 1 92 ? 4.419 -9.198 4.805 1.00 97.38 92 ASN A CA 1
ATOM 712 C C . ASN A 1 92 ? 5.691 -8.975 3.964 1.00 97.38 92 ASN A C 1
ATOM 714 O O . ASN A 1 92 ? 6.388 -9.948 3.670 1.00 97.38 92 ASN A O 1
ATOM 718 N N . ASN A 1 93 ? 6.006 -7.732 3.572 1.00 96.88 93 ASN A N 1
ATOM 719 C CA . ASN A 1 93 ? 7.214 -7.431 2.800 1.00 96.88 93 ASN A CA 1
ATOM 720 C C . ASN A 1 93 ? 8.495 -7.864 3.544 1.00 96.88 93 ASN A C 1
ATOM 722 O O . ASN A 1 93 ? 8.529 -7.851 4.781 1.00 96.88 93 ASN A O 1
ATOM 726 N N . PRO A 1 94 ? 9.557 -8.264 2.815 1.00 95.06 94 PRO A N 1
ATOM 727 C CA . PRO A 1 94 ? 10.786 -8.809 3.393 1.00 95.06 94 PRO A CA 1
ATOM 728 C C . PRO A 1 94 ? 11.717 -7.722 3.967 1.00 95.06 94 PRO A C 1
ATOM 730 O O . PRO A 1 94 ? 12.908 -7.669 3.663 1.00 95.06 94 PRO A O 1
ATOM 733 N N . ASP A 1 95 ? 11.187 -6.858 4.834 1.00 92.25 95 ASP A N 1
ATOM 734 C CA . ASP A 1 95 ? 11.928 -5.816 5.546 1.00 92.25 95 ASP A CA 1
ATOM 735 C C . ASP A 1 95 ? 11.484 -5.666 7.012 1.00 92.25 95 ASP A C 1
ATOM 737 O O . ASP A 1 95 ? 10.445 -6.174 7.440 1.00 92.25 95 ASP A O 1
ATOM 741 N N . GLU A 1 96 ? 12.315 -5.001 7.821 1.00 92.31 96 GLU A N 1
ATOM 742 C CA . GLU A 1 96 ? 12.027 -4.805 9.249 1.00 92.31 96 GLU A CA 1
ATOM 743 C C . GLU A 1 96 ? 10.876 -3.826 9.497 1.00 92.31 96 GLU A C 1
ATOM 745 O O . GLU A 1 96 ? 10.165 -3.978 10.487 1.00 92.31 96 GLU A O 1
ATOM 750 N N . THR A 1 97 ? 10.645 -2.847 8.618 1.00 90.56 97 THR A N 1
ATOM 751 C CA . THR A 1 97 ? 9.548 -1.886 8.790 1.00 90.56 97 THR A CA 1
ATOM 752 C C . THR A 1 97 ? 8.202 -2.589 8.640 1.00 90.56 97 THR A C 1
ATOM 754 O O . THR A 1 97 ? 7.343 -2.449 9.511 1.00 90.56 97 THR A O 1
ATOM 757 N N . ALA A 1 98 ? 8.040 -3.409 7.601 1.00 94.50 98 ALA A N 1
ATOM 758 C CA . ALA A 1 98 ? 6.858 -4.236 7.386 1.00 94.50 98 ALA A CA 1
ATOM 759 C C . ALA A 1 98 ? 6.642 -5.233 8.534 1.00 94.50 98 ALA A C 1
ATOM 761 O O . ALA A 1 98 ? 5.537 -5.317 9.069 1.00 94.50 98 ALA A O 1
ATOM 762 N N . LYS A 1 99 ? 7.702 -5.917 8.991 1.00 95.88 99 LYS A N 1
ATOM 763 C CA . LYS A 1 99 ? 7.641 -6.827 10.149 1.00 95.88 99 LYS A CA 1
ATOM 764 C C . LYS A 1 99 ? 7.212 -6.121 11.439 1.00 95.88 99 LYS A C 1
ATOM 766 O O . LYS A 1 99 ? 6.385 -6.654 12.183 1.00 95.88 99 LYS A O 1
ATOM 771 N N . ASN A 1 100 ? 7.767 -4.946 11.726 1.00 94.56 100 ASN A N 1
ATOM 772 C CA . ASN A 1 100 ? 7.393 -4.172 12.908 1.00 94.56 100 ASN A CA 1
ATOM 773 C C . ASN A 1 100 ? 5.934 -3.725 12.807 1.00 94.56 100 ASN A C 1
ATOM 775 O O . ASN A 1 100 ? 5.167 -3.916 13.745 1.00 94.56 100 ASN A O 1
ATOM 779 N N . PHE A 1 101 ? 5.520 -3.223 11.643 1.00 94.56 101 PHE A N 1
ATOM 780 C CA . PHE A 1 101 ? 4.137 -2.838 11.388 1.00 94.56 101 PHE A CA 1
ATOM 781 C C . PHE A 1 101 ? 3.161 -4.019 11.535 1.00 94.56 101 PHE A C 1
ATOM 783 O O . PHE A 1 101 ? 2.128 -3.873 12.191 1.00 94.56 101 PHE A O 1
ATOM 790 N N . PHE A 1 102 ? 3.502 -5.204 11.015 1.00 96.19 102 PHE A N 1
ATOM 791 C CA . PHE A 1 102 ? 2.751 -6.444 11.241 1.00 96.19 102 PHE A CA 1
ATOM 792 C C . PHE A 1 102 ? 2.589 -6.729 12.737 1.00 96.19 102 PHE A C 1
ATOM 794 O O . PHE A 1 102 ? 1.477 -6.947 13.218 1.00 96.19 102 PHE A O 1
ATOM 801 N N . THR A 1 103 ? 3.702 -6.693 13.473 1.00 95.62 103 THR A N 1
ATOM 802 C CA . THR A 1 103 ? 3.746 -7.042 14.896 1.00 95.62 103 THR A CA 1
ATOM 803 C C . THR A 1 103 ? 2.912 -6.070 15.726 1.00 95.62 103 THR A C 1
ATOM 805 O O . THR A 1 103 ? 2.062 -6.519 16.488 1.00 95.62 103 THR A O 1
ATOM 808 N N . PHE A 1 104 ? 3.052 -4.760 15.497 1.00 94.44 104 PHE A N 1
ATOM 809 C CA . PHE A 1 104 ? 2.267 -3.739 16.193 1.00 94.44 104 PHE A CA 1
ATOM 810 C C . PHE A 1 104 ? 0.767 -3.863 15.933 1.00 94.44 104 PHE A C 1
ATOM 812 O O . PHE A 1 104 ? -0.024 -3.754 16.865 1.00 94.44 104 PHE A O 1
ATOM 819 N N . ASN A 1 105 ? 0.356 -4.120 14.687 1.00 94.56 105 ASN A N 1
ATOM 820 C CA . ASN A 1 105 ? -1.062 -4.311 14.374 1.00 94.56 105 ASN A CA 1
ATOM 821 C C . ASN A 1 105 ? -1.630 -5.543 15.087 1.00 94.56 105 ASN A C 1
ATOM 823 O O . ASN A 1 105 ? -2.727 -5.482 15.640 1.00 94.56 105 ASN A O 1
ATOM 827 N N . ARG A 1 106 ? -0.868 -6.644 15.104 1.00 94.38 106 ARG A N 1
ATOM 828 C CA . ARG A 1 106 ? -1.255 -7.875 15.799 1.00 94.38 106 ARG A CA 1
ATOM 829 C C . ARG A 1 106 ? -1.364 -7.656 17.309 1.00 94.38 106 ARG A C 1
ATOM 831 O O . ARG A 1 106 ? -2.347 -8.073 17.909 1.00 94.38 106 ARG A O 1
ATOM 838 N N . GLU A 1 107 ? -0.380 -6.999 17.915 1.00 95.25 107 GLU A N 1
ATOM 839 C CA . GLU A 1 107 ? -0.364 -6.693 19.353 1.00 95.25 107 GLU A CA 1
ATOM 840 C C . GLU A 1 107 ? -1.482 -5.729 19.760 1.00 95.25 107 GLU A C 1
ATOM 842 O O . GLU A 1 107 ? -2.068 -5.882 20.827 1.00 95.25 107 GLU A O 1
ATOM 847 N N . ALA A 1 108 ? -1.840 -4.788 18.885 1.00 93.56 108 ALA A N 1
ATOM 848 C CA . ALA A 1 108 ? -2.978 -3.894 19.077 1.00 93.56 108 ALA A CA 1
ATOM 849 C C . ALA A 1 108 ? -4.346 -4.575 18.858 1.00 93.56 108 ALA A C 1
ATOM 851 O O . ALA A 1 108 ? -5.379 -3.924 19.013 1.00 93.56 108 ALA A O 1
ATOM 852 N N . GLY A 1 109 ? -4.380 -5.857 18.470 1.00 95.12 109 GLY A N 1
ATOM 853 C CA . GLY A 1 109 ? -5.621 -6.585 18.193 1.00 95.12 109 GLY A CA 1
ATOM 854 C C . GLY A 1 109 ? -6.381 -6.065 16.967 1.00 95.12 109 GLY A C 1
ATOM 855 O O . GLY A 1 109 ? -7.596 -6.241 16.872 1.00 95.12 109 GLY A O 1
ATOM 856 N N . LEU A 1 110 ? -5.692 -5.401 16.034 1.00 94.25 110 LEU A N 1
ATOM 857 C CA . LEU A 1 110 ? -6.308 -4.894 14.813 1.00 94.25 110 LEU A CA 1
ATOM 858 C C . LEU A 1 110 ? -6.517 -6.039 13.822 1.00 94.25 110 LEU A C 1
ATOM 860 O O . LEU A 1 110 ? -5.558 -6.596 13.287 1.00 94.25 110 LEU A O 1
ATOM 864 N N . ASP A 1 111 ? -7.782 -6.364 13.547 1.00 95.81 111 ASP A N 1
ATOM 865 C CA . ASP A 1 111 ? -8.122 -7.306 12.481 1.00 95.81 111 ASP A CA 1
ATOM 866 C C . ASP A 1 111 ? -7.641 -6.744 11.141 1.00 95.81 111 ASP A C 1
ATOM 868 O O . ASP A 1 111 ? -8.109 -5.702 10.670 1.00 95.81 111 ASP A O 1
ATOM 872 N N . ARG A 1 112 ? -6.712 -7.469 10.517 1.00 96.06 112 ARG A N 1
ATOM 873 C CA . ARG A 1 112 ? -6.115 -7.133 9.228 1.00 96.06 112 ARG A CA 1
ATOM 874 C C . ARG A 1 112 ? -7.165 -6.824 8.159 1.00 96.06 112 ARG A C 1
ATOM 876 O O . ARG A 1 112 ? -6.997 -5.865 7.406 1.00 96.06 112 ARG A O 1
ATOM 883 N N . ARG A 1 113 ? -8.281 -7.559 8.149 1.00 96.75 113 ARG A N 1
ATOM 884 C CA . ARG A 1 113 ? -9.377 -7.415 7.174 1.00 96.75 113 ARG A CA 1
ATOM 885 C C . ARG A 1 113 ? -10.168 -6.117 7.334 1.00 96.75 113 ARG A C 1
ATOM 887 O O . ARG A 1 113 ? -10.986 -5.792 6.485 1.00 96.75 113 ARG A O 1
ATOM 894 N N . ARG A 1 114 ? -9.943 -5.367 8.414 1.00 98.06 114 ARG A N 1
ATOM 895 C CA . ARG A 1 114 ? -10.532 -4.039 8.640 1.00 98.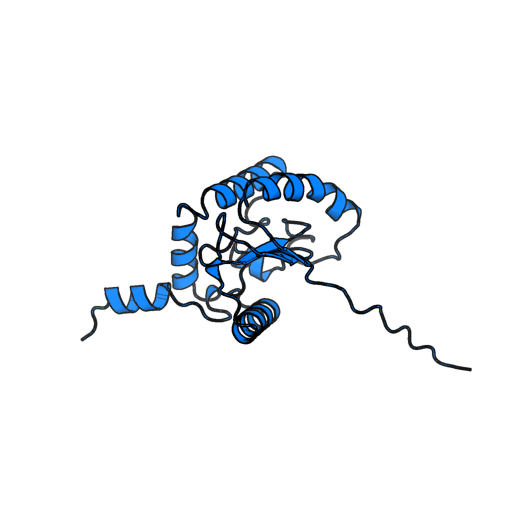06 114 ARG A CA 1
ATOM 896 C C . ARG A 1 114 ? -9.572 -2.912 8.277 1.00 98.06 114 ARG A C 1
ATOM 898 O O . ARG A 1 114 ? -9.918 -1.745 8.434 1.00 98.06 114 ARG A O 1
ATOM 905 N N . THR A 1 115 ? -8.368 -3.238 7.818 1.00 98.38 115 THR A N 1
ATOM 906 C CA . THR A 1 115 ? -7.303 -2.268 7.561 1.00 98.38 115 THR A CA 1
ATOM 907 C C . THR A 1 115 ? -6.837 -2.343 6.118 1.00 98.38 115 THR A C 1
ATOM 909 O O . THR A 1 115 ? -6.911 -3.401 5.502 1.00 98.38 115 THR A O 1
ATOM 912 N N . VAL A 1 116 ? -6.325 -1.235 5.602 1.00 98.31 116 VAL A N 1
ATOM 913 C CA . VAL A 1 116 ? -5.610 -1.161 4.329 1.00 98.31 116 VAL A CA 1
ATOM 914 C C . VAL A 1 116 ? -4.409 -0.232 4.494 1.00 98.31 116 VAL A C 1
ATOM 916 O O . VAL A 1 116 ? -4.437 0.678 5.327 1.00 98.31 116 VAL A O 1
ATOM 919 N N . VAL A 1 117 ? -3.338 -0.471 3.740 1.00 97.69 117 VAL A N 1
ATOM 920 C CA . VAL A 1 117 ? -2.113 0.339 3.779 1.00 97.69 117 VAL A CA 1
ATOM 921 C C . VAL A 1 117 ? -1.893 1.011 2.428 1.00 97.69 117 VAL A C 1
ATOM 923 O O . VAL A 1 117 ? -2.002 0.369 1.386 1.00 97.69 117 VAL A O 1
ATOM 926 N N . TRP A 1 118 ? -1.573 2.303 2.447 1.00 97.81 118 TRP A N 1
ATOM 927 C CA . TRP A 1 118 ? -1.261 3.088 1.255 1.00 97.81 118 TRP A CA 1
ATOM 928 C C . TRP A 1 118 ? -0.183 4.136 1.540 1.00 97.81 118 TRP A C 1
ATOM 930 O O . TRP A 1 118 ? 0.153 4.395 2.695 1.00 97.81 118 TRP A O 1
ATOM 940 N N . ASN A 1 119 ? 0.324 4.780 0.488 1.00 96.38 119 ASN A N 1
ATOM 941 C CA . ASN A 1 119 ? 1.311 5.851 0.586 1.00 96.38 119 ASN A CA 1
ATOM 942 C C . ASN A 1 119 ? 0.743 7.174 0.057 1.00 96.38 119 ASN A C 1
ATOM 944 O O . ASN A 1 119 ? 0.038 7.188 -0.951 1.00 96.38 119 ASN A O 1
ATOM 948 N N . VAL A 1 120 ? 1.095 8.293 0.697 1.00 95.31 120 VAL A N 1
ATOM 949 C CA . VAL A 1 120 ? 0.781 9.650 0.222 1.00 95.31 120 VAL A CA 1
ATOM 950 C C . VAL A 1 120 ? 1.319 9.841 -1.190 1.00 95.31 120 VAL A C 1
ATOM 952 O O . VAL A 1 120 ? 0.583 10.295 -2.058 1.00 95.31 120 VAL A O 1
ATOM 955 N N . VAL A 1 121 ? 2.580 9.466 -1.422 1.00 96.06 121 VAL A N 1
ATOM 956 C CA . VAL A 1 121 ? 3.183 9.402 -2.754 1.00 96.06 121 VAL A CA 1
ATOM 957 C C . VAL A 1 121 ? 3.207 7.934 -3.190 1.00 96.06 121 VAL A C 1
ATOM 959 O O . VAL A 1 121 ? 4.001 7.162 -2.654 1.00 96.06 121 VAL A O 1
ATOM 962 N N . PRO A 1 122 ? 2.336 7.501 -4.122 1.00 95.81 122 PRO A N 1
ATOM 963 C CA . PRO A 1 122 ? 2.121 6.076 -4.374 1.00 95.81 122 PRO A CA 1
ATOM 964 C C . PRO A 1 122 ? 3.184 5.423 -5.266 1.00 95.81 122 PRO A C 1
ATOM 966 O O . PRO A 1 122 ? 3.207 4.203 -5.384 1.00 95.81 122 PRO A O 1
ATOM 969 N N . TRP A 1 123 ? 4.077 6.210 -5.868 1.00 94.81 123 TRP A N 1
ATOM 970 C CA . TRP A 1 123 ? 5.196 5.724 -6.675 1.00 94.81 123 TRP A CA 1
ATOM 971 C C . TRP A 1 123 ? 6.528 5.848 -5.941 1.00 94.81 123 TRP A C 1
ATOM 973 O O . TRP A 1 123 ? 6.718 6.719 -5.091 1.00 94.81 123 TRP A O 1
ATOM 983 N N . TYR A 1 124 ? 7.486 5.006 -6.322 1.00 90.25 124 TYR A N 1
ATOM 984 C CA . TYR A 1 124 ? 8.858 5.096 -5.836 1.00 90.25 124 TYR A CA 1
ATOM 985 C C . TYR A 1 124 ? 9.493 6.452 -6.153 1.00 90.25 124 TYR A C 1
ATOM 987 O O . TYR A 1 124 ? 9.416 6.964 -7.272 1.00 90.25 124 TYR A O 1
ATOM 995 N N . VAL A 1 125 ? 10.165 7.028 -5.156 1.00 88.75 125 VAL A N 1
ATOM 996 C CA . VAL A 1 125 ? 10.764 8.359 -5.251 1.00 88.75 125 VAL A CA 1
ATOM 997 C C . VAL A 1 125 ? 12.288 8.234 -5.223 1.00 88.75 125 VAL A C 1
ATOM 999 O O . VAL A 1 125 ? 12.910 8.077 -4.1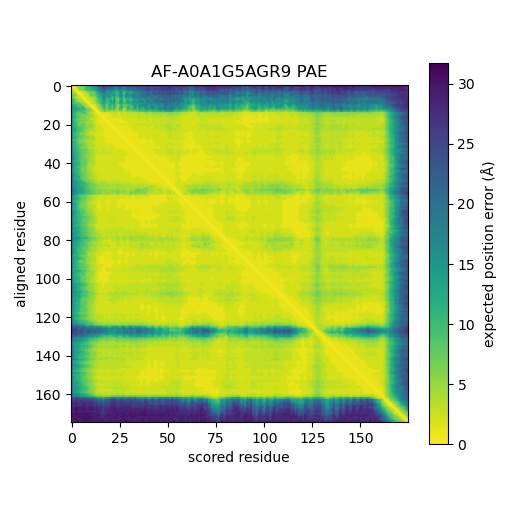71 1.00 88.75 125 VAL A O 1
ATOM 1002 N N . GLY A 1 126 ? 12.913 8.292 -6.401 1.00 82.19 126 GLY A N 1
ATOM 1003 C CA . GLY A 1 126 ? 14.349 8.057 -6.560 1.00 82.19 126 GLY A CA 1
ATOM 1004 C C . GLY A 1 126 ? 14.732 7.652 -7.982 1.00 82.19 126 GLY A C 1
ATOM 1005 O O . GLY A 1 126 ? 13.931 7.776 -8.900 1.00 82.19 126 GLY A O 1
ATOM 1006 N N . THR A 1 127 ? 15.955 7.151 -8.165 1.00 68.44 127 THR A N 1
ATOM 1007 C CA . THR A 1 127 ? 16.493 6.726 -9.478 1.00 68.44 127 THR A CA 1
ATOM 1008 C C . THR A 1 127 ? 16.550 5.202 -9.642 1.00 68.44 127 THR A C 1
ATOM 1010 O O . THR A 1 127 ? 17.461 4.676 -10.276 1.00 68.44 127 THR A O 1
ATOM 1013 N N . GLY A 1 128 ? 15.649 4.462 -8.986 1.00 61.78 128 GLY A N 1
ATOM 1014 C CA . GLY A 1 128 ? 15.673 2.989 -8.903 1.00 61.78 128 GLY A CA 1
ATOM 1015 C C . GLY A 1 128 ? 16.825 2.415 -8.058 1.00 61.78 128 GLY A C 1
ATOM 1016 O O . GLY A 1 128 ? 16.649 1.421 -7.369 1.00 61.78 128 GLY A O 1
ATOM 1017 N N . GLN A 1 129 ? 17.978 3.089 -8.018 1.00 60.56 129 GLN A N 1
ATOM 1018 C CA . GLN A 1 129 ? 19.175 2.687 -7.265 1.00 60.56 129 GLN A CA 1
ATOM 1019 C C . GLN A 1 129 ? 19.301 3.397 -5.910 1.00 60.56 129 GLN A C 1
ATOM 1021 O O . GLN A 1 129 ? 19.981 2.914 -5.008 1.00 60.56 129 GLN A O 1
ATOM 1026 N N . LYS A 1 130 ? 18.660 4.563 -5.757 1.00 72.19 130 LYS A N 1
ATOM 1027 C CA . LYS A 1 130 ? 18.726 5.370 -4.535 1.00 72.19 130 LYS A CA 1
ATOM 1028 C C . LYS A 1 130 ? 17.381 6.021 -4.239 1.00 72.19 130 LYS A C 1
ATOM 1030 O O . LYS A 1 130 ? 16.845 6.730 -5.091 1.00 72.19 130 LYS A O 1
ATOM 1035 N N . ILE A 1 131 ? 16.867 5.791 -3.031 1.00 80.12 131 ILE A N 1
ATOM 1036 C CA . ILE A 1 131 ? 15.713 6.513 -2.482 1.00 80.12 131 ILE A CA 1
ATOM 1037 C C . ILE A 1 131 ? 16.147 7.955 -2.210 1.00 80.12 131 ILE A C 1
ATOM 1039 O O . ILE A 1 131 ? 17.234 8.189 -1.670 1.00 80.12 131 ILE A O 1
ATOM 1043 N N . ARG A 1 132 ? 15.299 8.925 -2.557 1.00 88.62 132 ARG A N 1
ATOM 1044 C CA . ARG A 1 132 ? 15.456 10.316 -2.111 1.00 88.62 132 ARG A CA 1
ATOM 1045 C C . ARG A 1 132 ? 14.315 10.708 -1.166 1.00 88.62 132 ARG A C 1
ATOM 1047 O O . ARG A 1 132 ? 13.249 10.104 -1.239 1.00 88.62 132 ARG A O 1
ATOM 1054 N N . PRO A 1 133 ? 14.498 11.738 -0.322 1.00 88.62 133 PRO A N 1
ATOM 1055 C CA . PRO A 1 133 ? 13.404 12.279 0.475 1.00 88.62 133 PRO A CA 1
ATOM 1056 C C . PRO A 1 133 ? 12.227 12.732 -0.397 1.00 88.62 133 PRO A C 1
ATOM 1058 O O . PRO A 1 133 ? 12.429 13.291 -1.486 1.00 88.62 133 PRO A O 1
ATOM 1061 N N . VAL A 1 134 ? 11.011 12.523 0.110 1.00 91.06 134 VAL A N 1
ATOM 1062 C CA . VAL A 1 134 ? 9.787 13.082 -0.466 1.00 91.06 134 VAL A CA 1
ATOM 1063 C C . VAL A 1 134 ? 9.787 14.597 -0.289 1.00 91.06 134 VAL A C 1
ATOM 1065 O O . VAL A 1 134 ? 10.121 15.127 0.771 1.00 91.06 134 VAL A O 1
ATOM 1068 N N . THR A 1 135 ? 9.442 15.309 -1.357 1.00 93.19 135 THR A N 1
ATOM 1069 C CA . THR A 1 135 ? 9.341 16.770 -1.373 1.00 93.19 135 THR A CA 1
ATOM 1070 C C . THR A 1 135 ? 7.884 17.219 -1.352 1.00 93.19 135 THR A C 1
ATOM 1072 O O . THR A 1 135 ? 6.973 16.468 -1.695 1.00 93.19 135 THR A O 1
ATOM 1075 N N . LEU A 1 136 ? 7.651 18.498 -1.042 1.00 92.75 136 LEU A N 1
ATOM 1076 C CA . LEU A 1 136 ? 6.317 19.102 -1.155 1.00 92.75 136 LEU A CA 1
ATOM 1077 C C . LEU A 1 136 ? 5.749 19.032 -2.577 1.00 92.75 136 LEU A C 1
ATOM 1079 O O . LEU A 1 136 ? 4.534 18.964 -2.741 1.00 92.75 136 LEU A O 1
ATOM 1083 N N . LYS A 1 137 ? 6.610 19.052 -3.602 1.00 94.50 137 LYS A N 1
ATOM 1084 C CA . LYS A 1 137 ? 6.176 18.880 -4.988 1.00 94.50 137 LYS A CA 1
ATOM 1085 C C . LYS A 1 137 ? 5.629 17.471 -5.209 1.00 94.50 137 LYS A C 1
ATOM 1087 O O . LYS A 1 137 ? 4.554 17.346 -5.772 1.00 94.50 137 LYS A O 1
ATOM 1092 N N . ASP A 1 138 ? 6.322 16.443 -4.720 1.00 94.94 138 ASP A N 1
ATOM 1093 C CA . ASP A 1 138 ? 5.857 15.055 -4.854 1.00 94.94 138 ASP A CA 1
ATOM 1094 C C . ASP A 1 138 ? 4.491 14.858 -4.182 1.00 94.94 138 ASP A C 1
ATOM 1096 O O . ASP A 1 138 ? 3.613 14.225 -4.757 1.00 94.94 138 ASP A O 1
ATOM 1100 N N . ILE A 1 139 ? 4.292 15.452 -3.000 1.00 94.69 139 ILE A N 1
ATOM 1101 C CA . ILE A 1 139 ? 3.011 15.401 -2.279 1.00 94.69 139 ILE A CA 1
ATOM 1102 C C . ILE A 1 139 ? 1.900 16.086 -3.083 1.00 94.69 139 ILE A C 1
ATOM 1104 O O . ILE A 1 139 ? 0.824 15.518 -3.238 1.00 94.69 139 ILE A O 1
ATOM 1108 N N . ARG A 1 140 ? 2.152 17.289 -3.618 1.00 95.69 140 ARG A N 1
ATOM 1109 C CA . ARG A 1 140 ? 1.178 18.011 -4.459 1.00 95.69 140 ARG A CA 1
ATOM 1110 C C . ARG A 1 140 ? 0.839 17.233 -5.726 1.00 95.69 140 ARG A C 1
ATOM 1112 O O . ARG A 1 140 ? -0.327 17.130 -6.085 1.00 95.69 140 ARG A O 1
ATOM 1119 N N . ASP A 1 141 ? 1.846 16.647 -6.367 1.00 95.69 141 ASP A N 1
ATOM 1120 C CA . ASP A 1 141 ? 1.664 15.830 -7.567 1.00 95.69 141 ASP A CA 1
ATOM 1121 C C . ASP A 1 141 ? 0.860 14.548 -7.273 1.00 95.69 141 ASP A C 1
ATOM 1123 O O . ASP A 1 141 ? 0.202 14.020 -8.169 1.00 95.69 141 ASP A O 1
ATOM 1127 N N . ALA A 1 142 ? 0.915 14.035 -6.038 1.00 96.31 142 ALA A N 1
ATOM 1128 C CA . ALA A 1 142 ? 0.211 12.830 -5.599 1.00 96.31 142 ALA A CA 1
ATOM 1129 C C . ALA A 1 142 ? -1.174 13.091 -4.984 1.00 96.31 142 ALA A C 1
ATOM 1131 O O . ALA A 1 142 ? -1.970 12.160 -4.855 1.00 96.31 142 ALA A O 1
ATOM 1132 N N . GLU A 1 14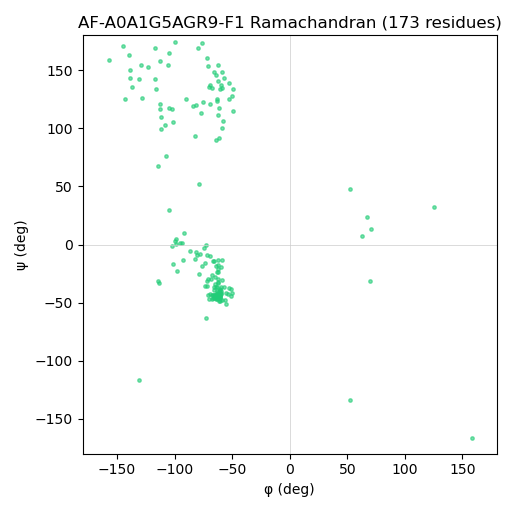3 ? -1.506 14.342 -4.656 1.00 96.31 143 GLU A N 1
ATOM 1133 C CA . GLU A 1 143 ? -2.809 14.718 -4.098 1.00 96.31 143 GLU A CA 1
ATOM 1134 C C . GLU A 1 143 ? -4.003 14.177 -4.917 1.00 96.31 143 GLU A C 1
ATOM 1136 O O . GLU A 1 143 ? -4.920 13.611 -4.307 1.00 96.31 143 GLU A O 1
ATOM 1141 N N . PRO A 1 144 ? -4.021 14.255 -6.268 1.00 97.62 144 PRO A N 1
ATOM 1142 C CA . PRO A 1 144 ? -5.129 13.714 -7.058 1.00 97.62 144 PRO A CA 1
ATOM 1143 C C . PRO A 1 144 ? -5.306 12.197 -6.905 1.00 97.62 144 PRO A C 1
ATOM 1145 O O . PRO A 1 144 ? -6.437 11.705 -6.931 1.00 97.62 144 PRO A O 1
ATOM 1148 N N . ALA A 1 145 ? -4.212 11.455 -6.698 1.00 97.56 145 ALA A N 1
ATOM 1149 C CA . ALA A 1 145 ? -4.259 10.011 -6.490 1.00 97.56 145 ALA A CA 1
ATOM 1150 C C . ALA A 1 145 ? -4.961 9.674 -5.169 1.00 97.56 145 ALA A C 1
ATOM 1152 O O . ALA A 1 145 ? -5.862 8.839 -5.144 1.00 97.56 145 ALA A O 1
ATOM 1153 N N . LEU A 1 146 ? -4.620 10.376 -4.081 1.00 96.62 146 LEU A N 1
ATOM 1154 C CA . LEU A 1 146 ? -5.295 10.188 -2.795 1.00 96.62 146 LEU A CA 1
ATOM 1155 C C . LEU A 1 146 ? -6.781 10.568 -2.880 1.00 96.62 146 LEU A C 1
ATOM 1157 O O . LEU A 1 146 ? -7.628 9.831 -2.381 1.00 96.62 146 LEU A O 1
ATOM 1161 N N . ARG A 1 147 ? -7.117 11.674 -3.558 1.00 97.12 147 ARG A N 1
ATOM 1162 C CA . ARG A 1 147 ? -8.518 12.080 -3.778 1.00 97.12 147 ARG A CA 1
ATOM 1163 C C . ARG A 1 147 ? -9.325 11.025 -4.534 1.00 97.12 147 ARG A C 1
ATOM 1165 O O . ARG A 1 147 ? -10.495 10.839 -4.218 1.00 97.12 147 ARG A O 1
ATOM 1172 N N . SER A 1 148 ? -8.704 10.338 -5.489 1.00 97.94 148 SER A N 1
ATOM 1173 C CA . SER A 1 148 ? -9.346 9.284 -6.285 1.00 97.94 148 SER A CA 1
ATOM 1174 C C . SER A 1 148 ? -9.444 7.948 -5.537 1.00 97.94 148 SER A C 1
ATOM 1176 O O . SER A 1 148 ? -10.355 7.169 -5.802 1.00 97.94 148 SER A O 1
ATOM 1178 N N . LEU A 1 149 ? -8.560 7.701 -4.563 1.00 98.50 149 LEU A N 1
ATOM 1179 C CA . LEU A 1 149 ? -8.613 6.519 -3.701 1.00 98.50 149 LEU A CA 1
ATOM 1180 C C . LEU A 1 149 ? -9.785 6.564 -2.712 1.00 98.50 149 LEU A C 1
ATOM 1182 O O . LEU A 1 149 ? -10.445 5.550 -2.505 1.00 98.50 149 LEU A O 1
ATOM 1186 N N . LEU A 1 150 ? -10.036 7.712 -2.072 1.00 98.19 150 LEU A N 1
ATOM 1187 C CA . LEU A 1 150 ? -10.998 7.799 -0.961 1.00 98.19 150 LEU A CA 1
ATOM 1188 C C . LEU A 1 150 ? -12.415 7.287 -1.310 1.00 98.19 150 LEU A C 1
ATOM 1190 O O . LEU A 1 150 ? -12.969 6.543 -0.502 1.00 98.19 150 LEU A O 1
ATOM 1194 N N . PRO A 1 151 ? -12.999 7.582 -2.492 1.00 98.44 151 PRO A N 1
ATOM 1195 C CA . PRO A 1 151 ? -14.293 7.022 -2.894 1.00 98.44 151 PRO A CA 1
ATOM 1196 C C . PRO A 1 151 ? -14.324 5.491 -3.029 1.00 98.44 151 PRO A C 1
ATOM 1198 O O . PRO A 1 151 ? -15.400 4.903 -2.965 1.00 98.44 151 PRO A O 1
ATOM 1201 N N . LEU A 1 152 ? -13.171 4.836 -3.206 1.00 98.62 152 LEU A N 1
ATOM 1202 C CA . LEU A 1 152 ? -13.063 3.374 -3.313 1.00 98.62 152 LEU A CA 1
ATOM 1203 C C . LEU A 1 152 ? -13.069 2.673 -1.947 1.00 98.62 152 LEU A C 1
ATOM 1205 O O . LEU A 1 152 ? -13.111 1.445 -1.893 1.00 98.62 152 LEU A O 1
ATOM 1209 N N . LEU A 1 153 ? -13.033 3.432 -0.849 1.00 98.69 153 LEU A N 1
ATOM 1210 C CA . LEU A 1 153 ? -13.027 2.926 0.524 1.00 98.69 153 LEU A CA 1
ATOM 1211 C C . LEU A 1 153 ? -14.320 3.343 1.254 1.00 98.69 153 LEU A C 1
ATOM 1213 O O . LEU A 1 153 ? -14.273 4.147 2.186 1.00 98.69 153 LEU A O 1
ATOM 1217 N N . PRO A 1 154 ? -15.496 2.817 0.859 1.00 98.44 154 PRO A N 1
ATOM 1218 C CA . PRO A 1 154 ? -16.795 3.276 1.364 1.00 98.44 154 PRO A CA 1
ATOM 1219 C C . PRO A 1 154 ? -16.994 3.062 2.871 1.00 98.44 154 PRO A C 1
ATOM 1221 O O . PRO A 1 154 ? -17.792 3.761 3.490 1.00 98.44 154 PRO A O 1
ATOM 1224 N N . ASN A 1 155 ? -16.270 2.112 3.468 1.00 98.44 155 ASN A N 1
ATOM 1225 C CA . ASN A 1 155 ? -16.360 1.792 4.893 1.00 98.44 155 ASN A CA 1
ATOM 1226 C C . ASN A 1 155 ? -15.334 2.544 5.751 1.00 98.44 155 ASN A C 1
ATOM 1228 O O . ASN A 1 155 ? -15.281 2.315 6.962 1.00 98.44 155 ASN A O 1
ATOM 1232 N N . LEU A 1 156 ? -14.509 3.407 5.150 1.00 98.62 156 LEU A N 1
ATOM 1233 C CA . LEU A 1 156 ? -13.414 4.083 5.833 1.00 98.62 156 LEU A CA 1
ATOM 1234 C C . LEU A 1 156 ? -13.935 5.004 6.943 1.00 98.62 156 LEU A C 1
ATOM 1236 O O . LEU A 1 156 ? -14.721 5.917 6.706 1.00 98.62 156 LEU A O 1
ATOM 1240 N N . LYS A 1 157 ? -13.450 4.781 8.165 1.00 98.06 157 LYS A N 1
ATOM 1241 C CA . LYS A 1 157 ? -13.800 5.556 9.367 1.00 98.06 157 LYS A CA 1
ATOM 1242 C C . LYS A 1 157 ? -12.612 6.323 9.923 1.00 98.06 157 LYS A C 1
ATOM 1244 O O . LYS A 1 157 ? -12.790 7.376 10.527 1.00 98.06 157 LYS A O 1
ATOM 1249 N N . VAL A 1 158 ? -11.406 5.778 9.764 1.00 97.69 158 VAL A N 1
ATOM 1250 C CA . VAL A 1 158 ? -10.188 6.311 10.381 1.00 97.69 158 VAL A CA 1
ATOM 1251 C C . VAL A 1 158 ? -9.044 6.308 9.376 1.00 97.69 158 VAL A C 1
ATOM 1253 O O . VAL A 1 158 ? -8.814 5.317 8.688 1.00 97.69 158 VAL A O 1
ATOM 1256 N N . VAL A 1 159 ? -8.291 7.406 9.339 1.00 97.56 159 VAL A N 1
ATOM 1257 C CA . VAL A 1 159 ? -7.002 7.486 8.644 1.00 97.56 159 VAL A CA 1
ATOM 1258 C C . VAL A 1 159 ? -5.908 7.661 9.689 1.00 97.56 159 VAL A C 1
ATOM 1260 O O . VAL A 1 159 ? -5.923 8.623 10.456 1.00 97.56 159 VAL A O 1
ATOM 1263 N N . VAL A 1 160 ? -4.958 6.730 9.724 1.00 96.25 160 VAL A N 1
ATOM 1264 C CA . VAL A 1 160 ? -3.796 6.768 10.614 1.00 96.25 160 VAL A CA 1
ATOM 1265 C C . VAL A 1 160 ? -2.585 7.214 9.807 1.00 96.25 160 VAL A C 1
ATOM 1267 O O . VAL A 1 160 ? -2.149 6.520 8.891 1.00 96.25 160 VAL A O 1
ATOM 1270 N N . LEU A 1 161 ? -2.025 8.368 10.159 1.00 94.06 161 LEU A N 1
ATOM 1271 C CA . LEU A 1 161 ? -0.812 8.883 9.527 1.00 94.06 161 LEU A CA 1
ATOM 1272 C C . LEU A 1 161 ? 0.415 8.211 10.147 1.00 94.06 161 LEU A C 1
ATOM 1274 O O . LEU A 1 161 ? 0.661 8.336 11.348 1.00 94.06 161 LEU A O 1
ATOM 1278 N N . VAL A 1 162 ? 1.194 7.512 9.327 1.00 85.81 162 VAL A N 1
ATOM 1279 C CA . VAL A 1 162 ? 2.379 6.764 9.754 1.00 85.81 162 VAL A CA 1
ATOM 1280 C C . VAL A 1 162 ? 3.615 7.429 9.161 1.00 85.81 162 VAL A C 1
ATOM 1282 O O . VAL A 1 162 ? 3.787 7.458 7.948 1.00 85.81 162 VAL A O 1
ATOM 1285 N N . GLY A 1 163 ? 4.499 7.947 10.017 1.00 71.75 163 GLY A N 1
ATOM 1286 C CA . GLY A 1 163 ? 5.765 8.534 9.563 1.00 71.75 163 GLY A CA 1
ATOM 1287 C C . GLY A 1 163 ? 6.040 9.962 10.020 1.00 71.75 163 GLY A C 1
ATOM 1288 O O . GLY A 1 163 ? 6.736 10.694 9.319 1.00 71.75 163 GLY A O 1
ATOM 1289 N N . GLN A 1 164 ? 5.579 10.375 11.206 1.00 53.50 164 GLN A N 1
ATOM 1290 C CA . GLN A 1 164 ? 6.213 11.538 11.823 1.00 53.50 164 GLN A CA 1
ATOM 1291 C C . GLN A 1 164 ? 7.682 11.192 12.090 1.00 53.50 164 GLN A C 1
ATOM 1293 O O . GLN A 1 164 ? 7.989 10.366 12.952 1.00 53.50 164 GLN A O 1
ATOM 1298 N N . LYS A 1 165 ? 8.601 11.834 11.358 1.00 47.88 165 LYS A N 1
ATOM 1299 C CA . LYS A 1 165 ? 9.963 12.007 11.864 1.00 47.88 165 LYS A CA 1
ATOM 1300 C C . LYS A 1 165 ? 9.817 12.646 13.246 1.00 47.88 165 LYS A C 1
ATOM 1302 O O . LYS A 1 165 ? 9.178 13.699 13.332 1.00 47.88 165 LYS A O 1
ATOM 1307 N N . PRO A 1 166 ? 10.391 12.066 14.314 1.00 35.59 166 PRO A N 1
ATOM 1308 C CA . PRO A 1 166 ? 10.605 12.829 15.531 1.00 35.59 166 PRO A CA 1
ATOM 1309 C C . PRO A 1 166 ? 11.284 14.140 15.116 1.00 35.59 166 PRO A C 1
ATOM 1311 O O . PRO A 1 166 ? 12.196 14.075 14.278 1.00 35.59 166 PRO A O 1
ATOM 1314 N N . PRO A 1 167 ? 10.853 15.315 15.611 1.00 35.59 167 PRO A N 1
ATOM 1315 C CA . PRO A 1 167 ? 11.592 16.537 15.348 1.00 35.59 167 PRO A CA 1
ATOM 1316 C C . PRO A 1 167 ? 13.053 16.263 15.691 1.00 35.59 167 PRO A C 1
ATOM 1318 O O . PRO A 1 167 ? 13.357 15.715 16.754 1.00 35.59 167 PRO A O 1
ATOM 1321 N N . GLU A 1 168 ? 13.937 16.557 14.740 1.00 40.41 168 GLU A N 1
ATOM 1322 C CA . GLU A 1 168 ? 15.373 16.421 14.919 1.00 40.41 168 GLU A CA 1
ATOM 1323 C C . GLU A 1 168 ? 15.714 17.109 16.242 1.00 40.41 168 GLU A C 1
ATOM 1325 O O . GLU A 1 168 ? 15.488 18.313 16.401 1.00 40.41 168 GLU A O 1
ATOM 1330 N N . ARG A 1 169 ? 16.176 16.340 17.237 1.00 40.81 169 ARG A N 1
ATOM 1331 C CA . ARG A 1 169 ? 16.729 16.914 18.461 1.00 40.81 169 ARG A CA 1
ATOM 1332 C C . ARG A 1 169 ? 17.968 17.676 18.009 1.00 40.81 169 ARG A C 1
ATOM 1334 O O . ARG A 1 169 ? 19.063 17.122 17.972 1.00 40.81 169 ARG A O 1
ATOM 1341 N N . LYS A 1 170 ? 17.805 18.954 17.659 1.00 41.62 170 LYS A N 1
ATOM 1342 C CA . LYS A 1 170 ? 18.918 19.889 17.664 1.00 41.62 170 LYS A CA 1
ATOM 1343 C C . LYS A 1 170 ? 19.428 19.848 19.088 1.00 41.62 170 LYS A C 1
ATOM 1345 O O . LYS A 1 170 ? 18.757 20.275 20.025 1.00 41.62 170 LYS A O 1
ATOM 1350 N N . ARG A 1 171 ? 20.573 19.198 19.259 1.00 42.72 171 ARG A N 1
ATOM 1351 C CA . ARG A 1 171 ? 21.327 19.227 20.495 1.00 42.72 171 ARG A CA 1
ATOM 1352 C C . ARG A 1 171 ? 21.636 20.703 20.718 1.00 42.72 171 ARG A C 1
ATOM 1354 O O . ARG A 1 171 ? 22.514 21.247 20.059 1.00 42.72 171 ARG A O 1
ATOM 1361 N N . CYS A 1 172 ? 20.866 21.359 21.584 1.00 44.84 172 CYS A N 1
ATOM 1362 C CA . CYS A 1 172 ? 21.315 22.583 22.220 1.00 44.84 172 CYS A CA 1
ATOM 1363 C C . CYS A 1 172 ? 22.549 22.172 23.023 1.00 44.84 172 CYS A C 1
ATOM 1365 O O . CYS A 1 172 ? 22.444 21.649 24.130 1.00 44.84 172 CYS A O 1
ATOM 1367 N N . PHE A 1 173 ? 23.716 22.276 22.399 1.00 46.31 173 PHE A N 1
ATOM 1368 C CA . PHE A 1 173 ? 24.943 22.439 23.146 1.00 46.31 173 PHE A CA 1
ATOM 1369 C C . PHE A 1 173 ? 24.871 23.831 23.758 1.00 46.31 173 PHE A C 1
ATOM 1371 O O . PHE A 1 173 ? 24.662 24.808 23.040 1.00 46.31 173 PHE A O 1
ATOM 1378 N N . GLY A 1 174 ? 24.943 23.880 25.085 1.00 49.44 174 GLY A N 1
ATOM 1379 C CA . GLY A 1 174 ? 25.041 25.131 25.816 1.00 49.44 174 GLY A CA 1
ATOM 1380 C C . GLY A 1 174 ? 26.316 25.891 25.457 1.00 49.44 174 GLY A C 1
ATOM 1381 O O . GLY A 1 174 ? 27.309 25.300 25.031 1.00 49.44 174 GLY A O 1
ATOM 1382 N N . ASN A 1 175 ? 26.260 27.205 25.625 1.00 40.03 175 ASN A N 1
ATOM 1383 C CA . ASN A 1 175 ? 26.791 27.853 26.823 1.00 40.03 175 ASN A CA 1
ATOM 1384 C C . ASN A 1 175 ? 25.904 29.048 27.168 1.00 40.03 175 ASN A C 1
ATOM 1386 O O . ASN A 1 175 ? 25.393 29.676 26.214 1.00 40.03 175 ASN A O 1
#

Solvent-accessible surface area (backbone atoms only — not comparable to full-atom values): 9667 Å² total; per-residue (Å²): 129,85,52,69,67,59,53,54,52,58,58,35,68,62,89,45,66,30,40,46,67,38,67,63,30,36,52,49,49,60,74,36,47,72,41,84,50,27,30,68,56,44,52,51,48,53,49,54,19,62,77,65,79,51,58,58,50,44,39,35,69,39,63,78,33,15,42,33,59,9,31,32,39,38,38,32,63,54,52,51,73,58,25,37,72,62,37,26,45,44,44,30,27,67,46,70,68,23,29,51,51,40,50,53,38,55,75,70,67,52,59,52,54,39,24,36,56,50,38,53,25,56,43,55,51,58,76,93,82,46,82,52,84,88,47,74,65,52,46,60,72,21,45,65,57,55,63,63,47,54,76,58,31,79,49,55,76,44,77,45,81,46,76,81,72,73,78,79,79,72,76,80,73,83,133

Nearest PDB structures (foldseek):
  6l6s-assembly2_B  TM=8.131E-01  e=2.657E-04  Mycolicibacterium smegmatis MC2 155
  4zbz-assembly1_A  TM=7.627E-01  e=1.057E-04  Sulfurisphaera tokodaii str. 7
  6iod-assembly2_B  TM=7.776E-01  e=3.004E-04  Mycolicibacterium smegmatis MC2 155
  6ajo-assembly1_A  TM=7.198E-01  e=1.161E-03  Mycolicibacterium smegmatis MC2 155
  3ikb-assembly2_B  TM=5.984E-01  e=9.374E-03  Streptococcus mutans

Foldseek 3Di:
DPDPVVVLVVLLPDDAAQSLVDPSVLVSQVVLCCPDLRVVQSVLQVVVCVVVVHDLQQAGWGSQAQRLQAQEEEEEAEDDLQRSVSSYPALNGNDPVSVVVSVVCVVVVPDRSNYTYAYLQRGQDDDSVDGDDDDPVSNVVSVVSVVVVPVSNVNHNYYHYPDDDDPPPPPPPDD